Protein AF-A0A7J2UZK5-F1 (afdb_monomer)

Mean predicted aligned error: 7.45 Å

pLDDT: mean 83.85, std 14.32, range [35.94, 97.69]

Nearest PDB structures (foldseek):
  6e7e-assembly1_A  TM=3.656E-01  e=2.683E+00  Chlamydia trachomatis
  1qkr-assembly1_A  TM=4.458E-01  e=4.197E+00  Gallus gallus
  5l0d-assembly2_C-3  TM=4.435E-01  e=6.898E+00  Homo sapiens

Solvent-accessible surface area (backbone atoms only — not comparable to full-atom values): 8836 Å² total; per-residue (Å²): 138,81,81,77,60,66,86,62,46,55,62,53,51,52,52,61,58,49,54,64,68,32,68,65,50,55,50,52,55,48,50,47,51,51,51,44,52,52,42,49,52,52,23,66,76,66,70,40,73,70,39,48,44,54,42,19,51,49,29,41,53,46,22,54,54,44,51,52,53,46,53,47,42,52,49,33,53,50,53,31,47,74,68,70,52,82,64,91,60,49,68,59,57,52,48,52,49,50,52,46,52,54,50,27,50,48,22,40,55,46,17,52,47,39,58,47,28,75,80,68,72,49,60,68,66,58,45,52,53,50,49,53,54,44,55,54,51,48,54,53,47,54,52,56,49,47,58,53,40,50,52,42,45,54,52,26,51,67,52,53,68,73,76,110

Sequence (164 aa):
MLAANPSGLIPRILSRLSEGTSVYRVVEGFLILFSSVVVFIVEVILNTPWLLTILALIFIYGSYHLKRCRNLYQGYLWGIESSGYRLSNKAIYLGIIGSIIVIEILMISGGLAIIITPMLGIGVEIARGIAIAIILSFAIVALIGHFTRVKLYRIFISRVHRNG

Structure (mmCIF, N/CA/C/O backbone):
data_AF-A0A7J2UZK5-F1
#
_entry.id   AF-A0A7J2UZK5-F1
#
loop_
_atom_site.group_PDB
_atom_site.id
_atom_site.type_symbol
_atom_site.label_atom_id
_atom_site.label_alt_id
_atom_site.label_comp_id
_atom_site.label_asym_id
_atom_site.label_entity_id
_atom_site.label_seq_id
_atom_site.pdbx_PDB_ins_code
_atom_site.Cartn_x
_atom_site.Cartn_y
_atom_site.Cartn_z
_atom_site.occupancy
_atom_site.B_iso_or_equiv
_atom_site.auth_seq_id
_atom_site.auth_comp_id
_atom_site.auth_asym_id
_atom_site.auth_atom_id
_atom_site.pdbx_PDB_model_num
ATOM 1 N N . MET A 1 1 ? 37.947 -6.832 3.110 1.00 35.94 1 MET A N 1
ATOM 2 C CA . MET A 1 1 ? 37.321 -6.206 1.925 1.00 35.94 1 MET A CA 1
ATOM 3 C C . MET A 1 1 ? 37.255 -7.252 0.823 1.00 35.94 1 MET A C 1
ATOM 5 O O . MET A 1 1 ? 38.271 -7.531 0.207 1.00 35.94 1 MET A O 1
ATOM 9 N N . LEU A 1 2 ? 36.109 -7.913 0.647 1.00 38.03 2 LEU A N 1
ATOM 10 C CA . LEU A 1 2 ? 35.911 -8.881 -0.435 1.00 38.03 2 LEU A CA 1
ATOM 11 C C . LEU A 1 2 ? 35.318 -8.132 -1.627 1.00 38.03 2 LEU A C 1
ATOM 13 O O . LEU A 1 2 ? 34.180 -7.668 -1.558 1.00 38.03 2 LEU A O 1
ATOM 17 N N . ALA A 1 3 ? 36.107 -7.985 -2.691 1.00 42.38 3 ALA A N 1
ATOM 18 C CA . ALA A 1 3 ? 35.618 -7.526 -3.982 1.00 42.38 3 ALA A CA 1
ATOM 19 C C . ALA A 1 3 ? 34.513 -8.488 -4.441 1.00 42.38 3 ALA A C 1
ATOM 21 O O . ALA A 1 3 ? 34.749 -9.681 -4.636 1.00 42.38 3 ALA A O 1
ATOM 22 N N . ALA A 1 4 ? 33.282 -7.987 -4.533 1.00 50.03 4 ALA A N 1
ATOM 23 C CA . ALA A 1 4 ? 32.159 -8.776 -5.006 1.00 50.03 4 ALA A CA 1
ATOM 24 C C . ALA A 1 4 ? 32.393 -9.112 -6.483 1.00 50.03 4 ALA A C 1
ATOM 26 O O . ALA A 1 4 ? 32.464 -8.215 -7.319 1.00 50.03 4 ALA A O 1
ATOM 27 N N . ASN A 1 5 ? 32.532 -10.402 -6.785 1.00 46.44 5 ASN A N 1
ATOM 28 C CA . ASN A 1 5 ? 32.724 -10.900 -8.140 1.00 46.44 5 ASN A CA 1
ATOM 29 C C . ASN A 1 5 ? 31.512 -10.478 -9.008 1.00 46.44 5 ASN A C 1
ATOM 31 O O . ASN A 1 5 ? 30.389 -10.921 -8.728 1.00 46.44 5 ASN A O 1
ATOM 35 N N . PRO A 1 6 ? 31.680 -9.591 -10.008 1.00 54.03 6 PRO A N 1
ATOM 36 C CA . PRO A 1 6 ? 30.558 -8.956 -10.707 1.00 54.03 6 PRO A CA 1
ATOM 37 C C . PRO A 1 6 ? 29.693 -9.954 -11.494 1.00 54.03 6 PRO A C 1
ATOM 39 O O . PRO A 1 6 ? 28.488 -9.742 -11.631 1.00 54.03 6 PRO A O 1
ATOM 42 N N . SER A 1 7 ? 30.265 -11.091 -11.905 1.00 54.91 7 SER A N 1
ATOM 43 C CA . SER A 1 7 ? 29.567 -12.190 -12.590 1.00 54.91 7 SER A CA 1
ATOM 44 C C . SER A 1 7 ? 28.511 -12.893 -11.725 1.00 54.91 7 SER A C 1
ATOM 46 O O . SER A 1 7 ? 27.520 -13.393 -12.249 1.00 54.91 7 SER A O 1
ATOM 48 N N . GLY A 1 8 ? 28.668 -12.889 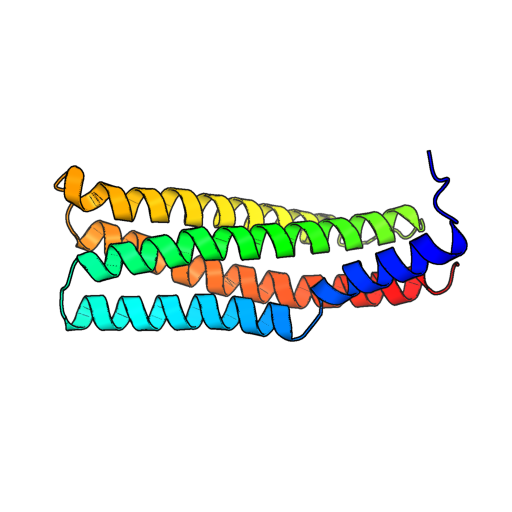-10.395 1.00 54.56 8 GLY A N 1
ATOM 49 C CA . GLY A 1 8 ? 27.682 -13.433 -9.451 1.00 54.56 8 GLY A CA 1
ATOM 50 C C . GLY A 1 8 ? 26.705 -12.389 -8.900 1.00 54.56 8 GLY A C 1
ATOM 51 O O . GLY A 1 8 ? 25.675 -12.745 -8.326 1.00 54.56 8 GLY A O 1
ATOM 52 N N . LEU A 1 9 ? 27.005 -11.098 -9.069 1.00 61.69 9 LEU A N 1
A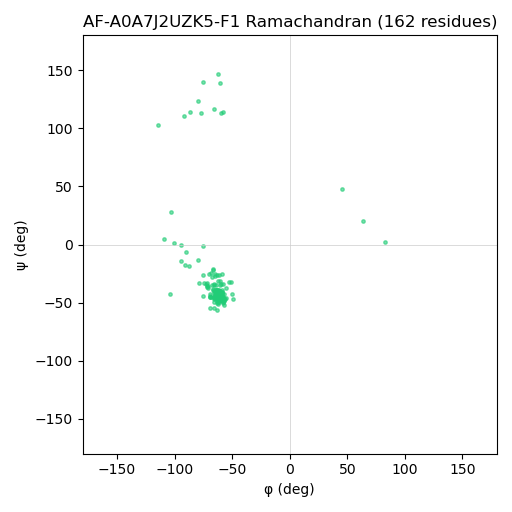TOM 53 C CA . LEU A 1 9 ? 26.203 -10.000 -8.531 1.00 61.69 9 LEU A CA 1
ATOM 54 C C . LEU A 1 9 ? 24.914 -9.798 -9.338 1.00 61.69 9 LEU A C 1
ATOM 56 O O . LEU A 1 9 ? 23.838 -9.664 -8.757 1.00 61.69 9 LEU A O 1
ATOM 60 N N . ILE A 1 10 ? 25.012 -9.835 -10.670 1.00 60.91 10 ILE A N 1
ATOM 61 C CA . ILE A 1 10 ? 23.882 -9.619 -11.586 1.00 60.91 10 ILE A CA 1
ATOM 62 C C . ILE A 1 10 ? 22.798 -10.704 -11.426 1.00 60.91 10 ILE A C 1
ATOM 64 O O . ILE A 1 10 ? 21.646 -10.332 -11.197 1.00 60.91 10 ILE A O 1
ATOM 68 N N . PRO A 1 11 ? 23.108 -12.019 -11.417 1.00 62.06 11 PRO A N 1
ATOM 69 C CA . PRO A 1 11 ? 22.104 -13.060 -11.171 1.00 62.06 11 PRO A CA 1
ATOM 70 C C . PRO A 1 11 ? 21.429 -12.932 -9.801 1.00 62.06 11 PRO A C 1
ATOM 72 O O . PRO A 1 11 ? 20.235 -13.186 -9.662 1.00 62.06 11 PRO A O 1
ATOM 75 N N . ARG A 1 12 ? 22.178 -12.493 -8.782 1.00 60.38 12 ARG A N 1
ATOM 76 C CA . ARG A 1 12 ? 21.681 -12.314 -7.409 1.00 60.38 12 ARG A CA 1
ATOM 77 C C . ARG A 1 12 ? 20.797 -11.073 -7.259 1.00 60.38 12 ARG A C 1
ATOM 79 O O . ARG A 1 12 ? 19.857 -11.072 -6.468 1.00 60.38 12 ARG A O 1
ATOM 86 N N . ILE A 1 13 ? 21.085 -10.018 -8.020 1.00 61.78 13 ILE A N 1
ATOM 87 C CA . ILE A 1 13 ? 20.226 -8.837 -8.145 1.00 61.78 13 ILE A CA 1
ATOM 88 C C . ILE A 1 13 ? 18.949 -9.213 -8.902 1.00 61.78 13 ILE A C 1
ATOM 90 O O . ILE A 1 13 ? 17.859 -8.885 -8.444 1.00 61.78 13 ILE A O 1
ATOM 94 N N . LEU A 1 14 ? 19.063 -9.959 -10.004 1.00 62.12 14 LEU A N 1
ATOM 95 C CA . LEU A 1 14 ? 17.922 -10.440 -10.786 1.00 62.12 14 LEU A CA 1
ATOM 96 C C . LEU A 1 14 ? 17.011 -11.374 -9.977 1.00 62.12 14 LEU A C 1
ATOM 98 O O . LEU A 1 14 ? 15.792 -11.225 -10.049 1.00 62.12 14 LEU A O 1
ATOM 102 N N . SER A 1 15 ? 17.565 -12.278 -9.161 1.00 60.59 15 SER A N 1
ATOM 103 C CA . SER A 1 15 ? 16.766 -13.164 -8.306 1.00 60.59 15 SER A CA 1
ATOM 104 C C . SER A 1 15 ? 16.009 -12.387 -7.225 1.00 60.59 15 SER A C 1
ATOM 106 O O . SER A 1 15 ? 14.795 -12.548 -7.102 1.00 60.59 15 SER A O 1
ATOM 108 N N . ARG A 1 16 ? 16.665 -11.443 -6.536 1.00 60.97 16 ARG A N 1
ATOM 109 C CA . ARG A 1 16 ? 16.011 -10.547 -5.561 1.00 60.97 16 ARG A CA 1
ATOM 110 C C . ARG A 1 16 ? 14.971 -9.626 -6.197 1.00 60.97 16 ARG A C 1
ATOM 112 O O . ARG A 1 16 ? 13.946 -9.332 -5.592 1.00 60.97 16 ARG A O 1
ATOM 119 N N . LEU A 1 17 ? 15.210 -9.181 -7.428 1.00 57.66 17 LEU A N 1
ATOM 120 C CA . LEU A 1 17 ? 14.247 -8.397 -8.194 1.00 57.66 17 LEU A CA 1
ATOM 121 C C . LEU A 1 17 ? 13.068 -9.262 -8.661 1.00 57.66 17 LEU A C 1
ATOM 123 O O . LEU A 1 17 ? 11.947 -8.769 -8.683 1.00 57.66 17 LEU A O 1
ATOM 127 N N . SER A 1 18 ? 13.260 -10.548 -8.965 1.00 59.09 18 SER A N 1
ATOM 128 C CA . SER A 1 18 ? 12.162 -11.466 -9.317 1.00 59.09 18 SER A CA 1
ATOM 129 C C . SER A 1 18 ? 11.225 -11.788 -8.143 1.00 59.09 18 SER A C 1
ATOM 131 O O . SER A 1 18 ? 10.038 -12.035 -8.353 1.00 59.09 18 SER A O 1
ATOM 133 N N . GLU A 1 19 ? 11.696 -11.679 -6.892 1.00 57.72 19 GLU A N 1
ATOM 134 C CA . GLU A 1 19 ? 10.845 -11.856 -5.703 1.00 57.72 19 GLU A CA 1
ATOM 135 C C . GLU A 1 19 ? 9.670 -10.868 -5.670 1.00 57.72 19 GLU A C 1
ATOM 137 O O . GLU A 1 19 ? 8.623 -11.157 -5.081 1.00 57.72 19 GLU A O 1
ATOM 142 N N . GLY A 1 20 ? 9.810 -9.708 -6.321 1.00 52.25 20 GLY A N 1
ATOM 143 C CA . GLY A 1 20 ? 8.764 -8.695 -6.392 1.00 52.25 20 GLY A CA 1
ATOM 144 C C . GLY A 1 20 ? 7.556 -9.068 -7.246 1.00 52.25 20 GLY A C 1
ATOM 145 O O . GLY A 1 20 ? 6.454 -8.580 -6.986 1.00 52.25 20 GLY A O 1
ATOM 146 N N . THR A 1 21 ? 7.710 -9.956 -8.223 1.00 55.91 21 THR A N 1
ATOM 147 C CA . THR A 1 21 ? 6.606 -10.482 -9.045 1.00 55.91 21 THR A CA 1
ATOM 148 C C . THR A 1 21 ? 6.140 -11.864 -8.619 1.00 55.91 21 THR A C 1
ATOM 150 O O . THR A 1 21 ? 5.204 -12.395 -9.214 1.00 55.91 21 THR A O 1
ATOM 153 N N . SER A 1 22 ? 6.734 -12.421 -7.564 1.00 61.91 22 SER A N 1
ATOM 154 C CA . SER A 1 22 ? 6.339 -13.720 -7.041 1.00 61.91 22 SER A CA 1
ATOM 155 C C . SER A 1 22 ? 4.889 -13.719 -6.544 1.00 61.91 22 SER A C 1
ATOM 157 O O . SER A 1 22 ? 4.389 -12.729 -5.996 1.00 61.91 22 SER A O 1
ATOM 159 N N . VAL A 1 23 ? 4.230 -14.870 -6.701 1.00 67.56 23 VAL A N 1
ATOM 160 C CA . VAL A 1 23 ? 2.878 -15.147 -6.186 1.00 67.56 23 VAL A CA 1
ATOM 161 C C . VAL A 1 23 ? 2.777 -14.796 -4.697 1.00 67.56 23 VAL A C 1
ATOM 163 O O . VAL A 1 23 ? 1.762 -14.264 -4.260 1.00 67.56 23 VAL A O 1
ATOM 166 N N . TYR A 1 24 ? 3.868 -14.958 -3.941 1.00 72.69 24 TYR A N 1
ATOM 167 C CA . TYR A 1 24 ? 3.949 -14.601 -2.524 1.00 72.69 24 TYR A CA 1
ATOM 168 C C . TYR A 1 24 ? 3.581 -13.146 -2.230 1.00 72.69 24 TYR A C 1
ATOM 170 O O . TYR A 1 24 ? 2.927 -12.886 -1.229 1.00 72.69 24 TYR A O 1
ATOM 178 N N . ARG A 1 25 ? 3.945 -12.186 -3.092 1.00 78.25 25 ARG A N 1
ATOM 179 C CA . ARG A 1 25 ? 3.599 -10.769 -2.869 1.00 78.25 25 ARG A CA 1
ATOM 180 C C . ARG A 1 25 ? 2.122 -10.493 -3.098 1.00 78.25 25 ARG A C 1
ATOM 182 O O . ARG A 1 25 ? 1.554 -9.638 -2.430 1.00 78.25 25 ARG A O 1
ATOM 189 N N . VAL A 1 26 ? 1.509 -11.202 -4.040 1.00 81.62 26 VAL A N 1
ATOM 190 C CA . VAL A 1 26 ? 0.064 -11.109 -4.278 1.00 81.62 26 VAL A CA 1
ATOM 191 C C . VAL A 1 26 ? -0.691 -11.718 -3.106 1.00 81.62 26 VAL A C 1
ATOM 193 O O . VAL A 1 26 ? -1.614 -11.097 -2.592 1.00 81.62 26 VAL A O 1
ATOM 196 N N . VAL A 1 27 ? -0.243 -12.885 -2.639 1.00 86.06 27 VAL A N 1
ATOM 197 C CA . VAL A 1 27 ? -0.815 -13.567 -1.475 1.00 86.06 27 VAL A CA 1
ATOM 198 C C . VAL A 1 27 ? -0.662 -12.719 -0.211 1.00 86.06 27 VAL A C 1
ATOM 200 O O . VAL A 1 27 ? -1.636 -12.552 0.508 1.00 86.06 27 VAL A O 1
ATOM 203 N N . GLU A 1 28 ? 0.506 -12.117 0.037 1.00 89.25 28 GLU A N 1
ATOM 204 C CA . GLU A 1 28 ? 0.736 -11.213 1.178 1.00 89.25 28 GLU A CA 1
ATOM 205 C C . GLU A 1 28 ? -0.243 -10.025 1.152 1.00 89.25 28 GLU A C 1
ATOM 207 O O . GLU A 1 28 ? -0.930 -9.776 2.140 1.00 89.25 28 GLU A O 1
ATOM 212 N N . GLY A 1 29 ? -0.382 -9.343 0.007 1.00 89.81 29 GLY A N 1
ATOM 213 C CA . GLY A 1 29 ? -1.331 -8.234 -0.148 1.00 89.81 29 GLY A CA 1
ATOM 214 C C . GLY A 1 29 ? -2.794 -8.662 0.020 1.00 89.81 29 GLY A C 1
ATOM 215 O O . GLY A 1 29 ? -3.569 -7.973 0.684 1.00 89.81 29 GLY A O 1
ATOM 216 N N . PHE A 1 30 ? -3.163 -9.825 -0.525 1.00 91.19 30 PHE A N 1
ATOM 217 C CA . PHE A 1 30 ? -4.500 -10.396 -0.368 1.00 91.19 30 PHE A CA 1
ATOM 218 C C . PHE A 1 30 ? -4.801 -10.757 1.088 1.00 91.19 30 PHE A C 1
ATOM 220 O O . PHE A 1 30 ? -5.878 -10.434 1.577 1.00 91.19 30 PHE A O 1
ATOM 227 N N . LEU A 1 31 ? -3.851 -11.364 1.804 1.00 93.94 31 LEU A N 1
ATOM 228 C CA . LEU A 1 31 ? -4.002 -11.706 3.219 1.00 93.94 31 LEU A CA 1
ATOM 229 C C . LEU A 1 31 ? -4.168 -10.461 4.092 1.00 93.94 31 LEU A C 1
ATOM 231 O O . LEU A 1 31 ? -4.990 -10.483 5.007 1.00 93.94 31 LEU A O 1
ATOM 235 N N . ILE A 1 32 ? -3.446 -9.374 3.799 1.00 95.62 32 ILE A N 1
ATOM 236 C CA . ILE A 1 32 ? -3.620 -8.090 4.497 1.00 95.62 32 ILE A CA 1
ATOM 237 C C . ILE A 1 32 ? -5.043 -7.568 4.290 1.00 95.62 32 ILE A C 1
ATOM 239 O O . ILE A 1 32 ? -5.719 -7.224 5.262 1.00 95.62 32 ILE A O 1
ATOM 243 N N . LEU A 1 33 ? -5.516 -7.539 3.038 1.00 96.12 33 LEU A N 1
ATOM 244 C CA . LEU A 1 33 ? -6.860 -7.060 2.716 1.00 96.12 33 LEU A CA 1
ATOM 245 C C . LEU A 1 33 ? -7.934 -7.939 3.367 1.00 96.12 33 LEU A C 1
ATOM 247 O O . LEU A 1 33 ? -8.807 -7.427 4.061 1.00 96.12 33 LEU A O 1
ATOM 251 N N . PHE A 1 34 ? -7.838 -9.256 3.184 1.00 96.62 34 PHE A N 1
ATOM 252 C CA . PHE A 1 34 ? -8.776 -10.226 3.739 1.00 96.62 34 PHE A CA 1
ATOM 253 C C . PHE A 1 34 ? -8.846 -10.132 5.265 1.00 96.62 34 PHE A C 1
ATOM 255 O O . PHE A 1 34 ? -9.935 -10.003 5.816 1.00 96.62 34 PHE A O 1
ATOM 262 N N . SER A 1 35 ? -7.695 -10.104 5.944 1.00 97.19 35 SER A N 1
ATOM 263 C CA . SER A 1 35 ? -7.648 -9.964 7.405 1.00 97.19 35 SER A CA 1
ATOM 264 C C . SER A 1 35 ? -8.259 -8.640 7.860 1.00 97.19 35 SER A C 1
ATOM 266 O O . SER A 1 35 ? -9.006 -8.622 8.833 1.00 97.19 35 SER A O 1
ATOM 268 N N . SER A 1 36 ? -8.003 -7.544 7.136 1.00 96.88 36 SER A N 1
ATOM 269 C CA . SER A 1 36 ? -8.591 -6.236 7.454 1.00 96.88 36 SER A CA 1
ATOM 270 C C . SER A 1 36 ? -10.117 -6.263 7.353 1.00 96.88 36 SER A C 1
ATOM 272 O O . SER A 1 36 ? -10.801 -5.795 8.257 1.00 96.88 36 SER A O 1
ATOM 274 N N . VAL A 1 37 ? -10.657 -6.843 6.275 1.00 97.69 37 VAL A N 1
ATOM 275 C CA . VAL A 1 37 ? -12.108 -6.948 6.060 1.00 97.69 37 VAL A CA 1
ATOM 276 C C . VAL A 1 37 ? -12.757 -7.847 7.108 1.00 97.69 37 VAL A C 1
ATOM 278 O O . VAL A 1 37 ? -13.766 -7.461 7.690 1.00 97.69 37 VAL A O 1
ATOM 281 N N . VAL A 1 38 ? -12.179 -9.020 7.381 1.00 97.38 38 VAL A N 1
ATOM 282 C CA . V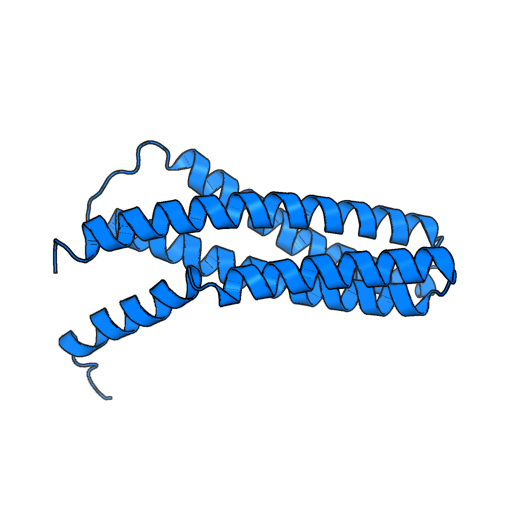AL A 1 38 ? -12.725 -9.956 8.375 1.00 97.38 38 VAL A CA 1
ATOM 283 C C . VAL A 1 38 ? -12.736 -9.323 9.763 1.00 97.38 38 VAL A C 1
ATOM 285 O O . VAL A 1 38 ? -13.778 -9.320 10.411 1.00 97.38 38 VAL A O 1
ATOM 288 N N . VAL A 1 39 ? -11.616 -8.741 10.206 1.00 96.88 39 VAL A N 1
ATOM 289 C CA . VAL A 1 39 ? -11.540 -8.089 11.522 1.00 96.88 39 VAL A CA 1
ATOM 290 C C . VAL A 1 39 ? -12.523 -6.923 11.612 1.00 96.88 39 VAL A C 1
ATOM 292 O O . VAL A 1 39 ? -13.198 -6.795 12.628 1.00 96.88 39 VAL A O 1
ATOM 295 N N . PHE A 1 40 ? -12.663 -6.121 10.553 1.00 96.44 40 PHE A N 1
ATOM 296 C CA . PHE A 1 40 ? -13.626 -5.020 10.516 1.00 96.44 40 PHE A CA 1
ATOM 297 C C . PHE A 1 40 ? -15.083 -5.504 10.606 1.00 96.44 40 PHE A C 1
ATOM 299 O O . PHE A 1 40 ? -15.854 -4.978 11.400 1.00 96.44 40 PHE A O 1
ATOM 306 N N . ILE A 1 41 ? -15.467 -6.538 9.851 1.00 96.62 41 ILE A N 1
ATOM 307 C CA . ILE A 1 41 ? -16.827 -7.102 9.917 1.00 96.62 41 ILE A CA 1
ATOM 308 C C . ILE A 1 41 ? -17.115 -7.662 11.314 1.00 96.62 41 ILE A C 1
ATOM 310 O O . ILE A 1 41 ? -18.181 -7.405 11.871 1.00 96.62 41 ILE A O 1
ATOM 314 N N . VAL A 1 42 ? -16.169 -8.405 11.896 1.00 96.62 42 VAL A N 1
ATOM 315 C CA . VAL A 1 42 ? -16.316 -8.957 13.251 1.00 96.62 42 VAL A CA 1
ATOM 316 C C . VAL A 1 42 ? -16.411 -7.834 14.288 1.00 96.62 42 VAL A C 1
ATOM 318 O O . VAL A 1 42 ? -17.230 -7.927 15.200 1.00 96.62 42 VAL A O 1
ATOM 321 N N . GLU A 1 43 ? -15.637 -6.756 14.130 1.00 94.56 43 GLU A N 1
ATOM 322 C CA . GLU A 1 43 ? -15.733 -5.562 14.976 1.00 94.56 43 GLU A CA 1
ATOM 323 C C . GLU A 1 43 ? -17.124 -4.943 14.926 1.00 94.56 43 GLU A C 1
ATOM 325 O O . GLU A 1 43 ? -17.703 -4.703 15.982 1.00 94.56 43 GLU A O 1
ATOM 330 N N . VAL A 1 44 ? -17.683 -4.755 13.730 1.00 93.31 44 VAL A N 1
ATOM 331 C CA . VAL A 1 44 ? -19.014 -4.166 13.543 1.00 93.31 44 VAL A CA 1
ATOM 332 C C . VAL A 1 44 ? -20.112 -5.051 14.143 1.00 93.31 44 VAL A C 1
ATOM 334 O O . VAL A 1 44 ? -21.015 -4.536 14.798 1.00 93.31 44 VAL A O 1
ATOM 337 N N . ILE A 1 45 ? -20.036 -6.376 13.965 1.00 95.50 45 ILE A N 1
ATOM 338 C CA . ILE A 1 45 ? -21.039 -7.320 14.494 1.00 95.50 45 ILE A CA 1
ATOM 339 C C . ILE A 1 45 ? -20.987 -7.393 16.024 1.00 95.50 45 ILE A C 1
ATOM 341 O O . ILE A 1 45 ? -22.027 -7.390 16.679 1.00 95.50 45 ILE A O 1
ATOM 345 N N . LEU A 1 46 ? -19.784 -7.487 16.598 1.00 93.12 46 LEU A N 1
ATOM 346 C CA . LEU A 1 46 ? -19.594 -7.672 18.040 1.00 93.12 46 LEU A CA 1
ATOM 347 C C . LEU A 1 46 ? -19.480 -6.351 18.810 1.00 93.12 46 LEU A C 1
ATOM 349 O O . LEU A 1 46 ? -19.395 -6.374 20.037 1.00 93.12 46 LEU A O 1
ATOM 353 N N . ASN A 1 47 ? -19.422 -5.215 18.110 1.00 89.31 47 ASN A N 1
ATOM 354 C CA . ASN A 1 47 ? -19.218 -3.872 18.655 1.00 89.31 47 ASN A CA 1
ATOM 355 C C . ASN A 1 47 ? -18.095 -3.821 19.705 1.00 89.31 47 ASN A C 1
ATOM 357 O O . ASN A 1 47 ? -18.272 -3.338 20.824 1.00 89.31 47 ASN A O 1
ATOM 361 N N . THR A 1 48 ? -16.954 -4.418 19.367 1.00 87.69 48 THR A N 1
ATOM 362 C CA . THR A 1 48 ? -15.895 -4.739 20.324 1.00 87.69 48 THR A CA 1
ATOM 363 C C . THR A 1 48 ? -14.630 -3.915 20.028 1.00 87.69 48 THR A C 1
ATOM 365 O O . THR A 1 48 ? -13.870 -4.264 19.122 1.00 87.69 48 THR A O 1
ATOM 368 N N . PRO A 1 49 ? -14.340 -2.847 20.803 1.00 81.94 49 PRO A N 1
ATOM 369 C CA . PRO A 1 49 ? -13.327 -1.850 20.436 1.00 81.94 49 PRO A CA 1
ATOM 370 C C . PRO A 1 49 ? -11.886 -2.366 20.323 1.00 81.94 49 PRO A C 1
ATOM 372 O O . PRO A 1 49 ? -11.103 -1.801 19.564 1.00 81.94 49 PRO A O 1
ATOM 375 N N . TRP A 1 50 ? -11.501 -3.442 21.023 1.00 85.94 50 TRP A N 1
ATOM 376 C CA . TRP A 1 50 ? -10.135 -3.984 20.910 1.00 85.94 50 TRP A CA 1
ATOM 377 C C . TRP A 1 50 ? -9.838 -4.581 19.525 1.00 85.94 50 TRP A C 1
ATOM 379 O O . TRP A 1 50 ? -8.673 -4.652 19.126 1.00 85.94 50 TRP A O 1
ATOM 389 N N . LEU A 1 51 ? -10.870 -4.949 18.755 1.00 92.00 51 LEU A N 1
ATOM 390 C CA . LEU A 1 51 ? -10.710 -5.390 17.369 1.00 92.00 51 LEU A CA 1
ATOM 391 C C . LEU A 1 51 ? -10.247 -4.248 16.454 1.00 92.00 51 LEU A C 1
ATOM 393 O O . LEU A 1 51 ? -9.506 -4.502 15.505 1.00 92.00 51 LEU A O 1
ATOM 397 N N . LEU A 1 52 ? -10.574 -2.988 16.774 1.00 91.00 52 LEU A N 1
ATOM 398 C CA . LEU A 1 52 ? -10.032 -1.826 16.061 1.00 91.00 52 LEU A CA 1
ATOM 399 C C . LEU A 1 52 ? -8.520 -1.686 16.269 1.00 91.00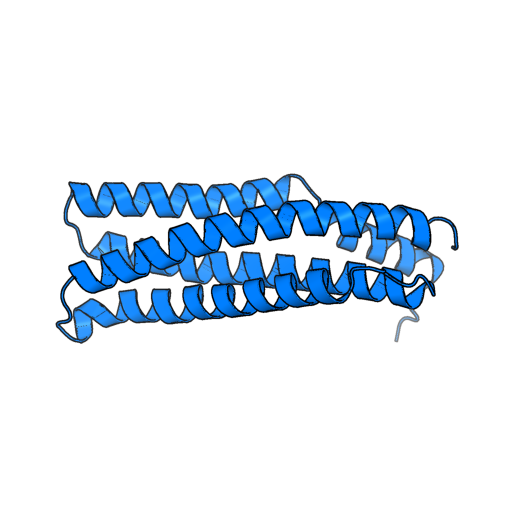 52 LEU A C 1
ATOM 401 O O . LEU A 1 52 ? -7.804 -1.325 15.337 1.00 91.00 52 LEU A O 1
ATOM 405 N N . THR A 1 53 ? -8.004 -2.038 17.448 1.00 91.56 53 THR A N 1
ATOM 406 C CA . THR A 1 53 ? -6.555 -2.070 17.698 1.00 91.56 53 THR A CA 1
ATOM 407 C C . THR A 1 53 ? -5.869 -3.124 16.831 1.00 91.56 53 THR A C 1
ATOM 409 O O . THR A 1 53 ? -4.822 -2.854 16.244 1.00 91.56 53 THR A O 1
ATOM 412 N N . ILE A 1 54 ? -6.465 -4.312 16.685 1.00 94.19 54 ILE A N 1
ATOM 413 C CA . ILE A 1 54 ? -5.944 -5.340 15.769 1.00 94.19 54 ILE A CA 1
ATOM 414 C C . ILE A 1 54 ? -5.966 -4.837 14.330 1.00 94.19 54 ILE A C 1
ATOM 416 O O . ILE A 1 54 ? -4.981 -4.988 13.608 1.00 94.19 54 ILE A O 1
ATOM 420 N N . LEU A 1 55 ? -7.060 -4.196 13.927 1.00 95.12 55 LEU A N 1
ATOM 421 C CA . LEU A 1 55 ? -7.193 -3.615 12.599 1.00 95.12 55 LEU A CA 1
ATOM 422 C C . LEU A 1 55 ? -6.105 -2.564 12.326 1.00 95.12 55 LEU A C 1
ATOM 424 O O . LEU A 1 55 ? -5.470 -2.586 11.272 1.00 95.12 55 LEU A O 1
ATOM 428 N N . ALA A 1 56 ? -5.807 -1.710 13.307 1.00 94.62 56 ALA A N 1
ATOM 429 C CA . ALA A 1 56 ? -4.720 -0.741 13.228 1.00 94.62 56 ALA A CA 1
ATOM 430 C C . ALA A 1 56 ? -3.340 -1.397 13.056 1.00 94.62 56 ALA A C 1
ATOM 432 O O . ALA A 1 56 ? -2.533 -0.931 12.249 1.00 94.62 56 ALA A O 1
ATOM 433 N N . LEU A 1 57 ? -3.070 -2.501 13.761 1.00 95.44 57 LEU A N 1
ATOM 434 C CA . LEU A 1 57 ? -1.827 -3.261 13.592 1.00 95.44 57 LEU A CA 1
ATOM 435 C C . LEU A 1 57 ? -1.720 -3.869 12.189 1.00 95.44 57 LEU A C 1
ATOM 437 O O . LEU A 1 57 ? -0.644 -3.828 11.586 1.00 95.44 57 LEU A O 1
ATOM 441 N N . ILE A 1 58 ? -2.828 -4.375 11.638 1.00 97.06 58 ILE A N 1
ATOM 442 C CA . ILE A 1 58 ? -2.880 -4.869 10.255 1.00 97.06 58 ILE A CA 1
ATOM 443 C C . ILE A 1 58 ? -2.579 -3.732 9.271 1.00 97.06 58 ILE A C 1
ATOM 445 O O . ILE A 1 58 ? -1.821 -3.941 8.324 1.00 97.06 58 ILE A O 1
ATOM 449 N N . PHE A 1 59 ? -3.096 -2.521 9.500 1.00 97.19 59 PHE A N 1
ATOM 450 C CA . PHE A 1 59 ? -2.798 -1.366 8.647 1.00 97.19 59 PHE A CA 1
ATOM 451 C C . PHE A 1 59 ? -1.328 -0.953 8.709 1.00 97.19 59 PHE A C 1
ATOM 453 O O . PHE A 1 59 ? -0.693 -0.775 7.666 1.00 97.19 59 PHE A O 1
ATOM 460 N N . ILE A 1 60 ? -0.750 -0.876 9.909 1.00 95.88 60 ILE A N 1
ATOM 461 C CA . ILE A 1 60 ? 0.678 -0.586 10.076 1.00 95.88 60 ILE A CA 1
ATOM 462 C C . ILE A 1 60 ? 1.514 -1.655 9.361 1.00 95.88 60 ILE A C 1
ATOM 464 O O . ILE A 1 60 ? 2.415 -1.312 8.596 1.00 95.88 60 ILE A O 1
ATOM 468 N N . TYR A 1 61 ? 1.177 -2.939 9.510 1.00 95.69 61 TYR A N 1
ATOM 469 C CA . TYR A 1 61 ? 1.830 -4.016 8.765 1.00 95.69 61 TYR A CA 1
ATOM 470 C C . TYR A 1 61 ? 1.672 -3.862 7.239 1.00 95.69 61 TYR A C 1
ATOM 472 O O . TYR A 1 61 ? 2.651 -3.950 6.491 1.00 95.69 61 TYR A O 1
ATOM 480 N N . GLY A 1 62 ? 0.460 -3.561 6.770 1.00 94.44 62 GLY A N 1
ATOM 481 C CA . GLY A 1 62 ? 0.155 -3.355 5.357 1.00 94.44 62 GLY A CA 1
ATOM 482 C C . GLY A 1 62 ? 0.935 -2.200 4.726 1.00 94.44 62 GLY A C 1
ATOM 483 O O . GLY A 1 62 ? 1.350 -2.296 3.568 1.00 94.44 62 GLY A O 1
ATOM 484 N N . SER A 1 63 ? 1.249 -1.159 5.502 1.00 95.75 63 SER A N 1
ATOM 485 C CA . SER A 1 63 ? 2.120 -0.067 5.053 1.00 95.75 63 SER A CA 1
ATOM 486 C C . SER A 1 63 ? 3.5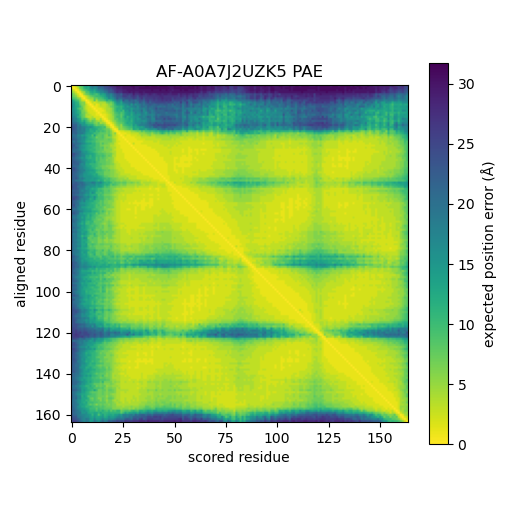31 -0.558 4.689 1.00 95.75 63 SER A C 1
ATOM 488 O O . SER A 1 63 ? 4.085 -0.168 3.658 1.00 95.75 63 SER A O 1
ATOM 490 N N . TYR A 1 64 ? 4.098 -1.499 5.456 1.00 93.50 64 TYR A N 1
ATOM 491 C CA . TYR A 1 64 ? 5.404 -2.086 5.146 1.00 93.50 64 TYR A CA 1
ATOM 492 C C . TYR A 1 64 ? 5.360 -2.940 3.877 1.00 93.50 64 TYR A C 1
ATOM 494 O O . TYR A 1 64 ? 6.325 -2.947 3.103 1.00 93.50 64 TYR A O 1
ATOM 502 N N . HIS A 1 65 ? 4.245 -3.632 3.631 1.00 91.38 65 HIS A N 1
ATOM 503 C CA . HIS A 1 65 ? 4.030 -4.348 2.378 1.00 91.38 65 HIS A CA 1
ATOM 504 C C . HIS A 1 65 ? 4.003 -3.385 1.176 1.00 91.38 65 HIS A C 1
ATOM 506 O O . HIS A 1 65 ? 4.703 -3.629 0.185 1.00 91.38 65 HIS A O 1
ATOM 512 N N . LEU A 1 66 ? 3.283 -2.258 1.277 1.00 91.81 66 LEU A N 1
ATOM 513 C CA . LEU A 1 66 ? 3.280 -1.212 0.246 1.00 91.81 66 LEU A CA 1
ATOM 514 C C . LEU A 1 66 ? 4.677 -0.631 0.013 1.00 91.81 66 LEU A C 1
ATOM 516 O O . LEU A 1 66 ? 5.126 -0.574 -1.134 1.00 91.81 66 LEU A O 1
ATOM 520 N N . LYS A 1 67 ? 5.403 -0.297 1.086 1.00 92.06 67 LYS A N 1
ATOM 521 C CA . LYS A 1 67 ? 6.786 0.194 1.023 1.00 92.06 67 LYS A CA 1
ATOM 522 C C . LYS A 1 67 ? 7.695 -0.767 0.263 1.00 92.06 67 LYS A C 1
ATOM 524 O O . LYS A 1 67 ? 8.468 -0.362 -0.607 1.00 92.06 67 LYS A O 1
ATOM 529 N N . ARG A 1 68 ? 7.593 -2.064 0.561 1.00 88.12 68 ARG A N 1
ATOM 530 C CA . ARG A 1 68 ? 8.372 -3.103 -0.121 1.00 88.12 68 ARG A CA 1
ATOM 531 C C . ARG A 1 68 ? 8.000 -3.193 -1.604 1.00 88.12 68 ARG A C 1
ATOM 533 O O . ARG A 1 68 ? 8.894 -3.222 -2.450 1.00 88.12 68 ARG A O 1
ATOM 540 N N . CYS A 1 69 ? 6.706 -3.183 -1.929 1.00 86.81 69 CYS A N 1
ATOM 541 C CA . CYS A 1 69 ? 6.221 -3.187 -3.312 1.00 86.81 69 CYS A CA 1
ATOM 542 C C . CYS A 1 69 ? 6.688 -1.955 -4.101 1.00 86.81 69 CYS A C 1
ATOM 544 O O . CYS A 1 69 ? 7.109 -2.093 -5.251 1.00 86.81 69 CYS A O 1
ATOM 546 N N . ARG A 1 70 ? 6.668 -0.773 -3.478 1.00 89.88 70 ARG A N 1
ATOM 547 C CA . ARG A 1 70 ? 7.170 0.484 -4.045 1.00 89.88 70 ARG A CA 1
ATOM 548 C C . ARG A 1 70 ? 8.655 0.401 -4.376 1.00 89.88 70 ARG A C 1
ATOM 550 O O . ARG A 1 70 ? 9.048 0.757 -5.482 1.00 89.88 70 ARG A O 1
ATOM 557 N N . ASN A 1 71 ? 9.472 -0.100 -3.451 1.00 88.31 71 ASN A N 1
ATOM 558 C CA . ASN A 1 71 ? 10.917 -0.200 -3.658 1.00 88.31 71 ASN A CA 1
ATOM 559 C C . ASN A 1 71 ? 11.257 -1.116 -4.847 1.00 88.31 71 ASN A C 1
ATOM 561 O O . ASN A 1 71 ? 12.128 -0.794 -5.650 1.00 88.31 71 ASN A O 1
ATOM 565 N N . LEU A 1 72 ? 10.533 -2.229 -5.004 1.00 84.94 72 LEU A N 1
ATOM 566 C CA . LEU A 1 72 ? 10.678 -3.121 -6.161 1.00 84.94 72 LEU A CA 1
ATOM 567 C C . LEU A 1 72 ? 10.301 -2.423 -7.466 1.00 84.94 72 LEU A C 1
ATOM 569 O O . LEU A 1 72 ? 11.004 -2.527 -8.466 1.00 84.94 72 LEU A O 1
ATOM 573 N N . TYR A 1 73 ? 9.200 -1.680 -7.437 1.00 86.88 73 TYR A N 1
ATOM 574 C CA . TYR A 1 73 ? 8.725 -0.915 -8.576 1.00 86.88 73 TYR A CA 1
ATOM 575 C C . TYR A 1 73 ? 9.747 0.138 -9.027 1.00 86.88 73 TYR A C 1
ATOM 577 O O . TYR A 1 73 ? 10.072 0.216 -10.211 1.00 86.88 73 TYR A O 1
ATOM 585 N N . GLN A 1 74 ? 10.292 0.905 -8.079 1.00 87.88 74 GLN A N 1
ATOM 586 C CA . GLN A 1 74 ? 11.369 1.867 -8.322 1.00 87.88 74 GLN A CA 1
ATOM 587 C C . GLN A 1 74 ? 12.630 1.173 -8.854 1.00 87.88 74 GLN A C 1
ATOM 589 O O . GLN A 1 74 ? 13.245 1.677 -9.789 1.00 87.88 74 GLN A O 1
ATOM 594 N N . GLY A 1 75 ? 12.968 -0.007 -8.325 1.00 85.75 75 GLY A N 1
ATOM 595 C CA . GLY A 1 75 ? 14.085 -0.823 -8.802 1.00 85.75 75 GLY A CA 1
ATOM 596 C C . GLY A 1 75 ? 13.942 -1.250 -10.266 1.00 85.75 75 GLY A C 1
ATOM 597 O O . GLY A 1 75 ? 14.893 -1.112 -11.032 1.00 85.75 75 GLY A O 1
ATOM 598 N N . TYR A 1 76 ? 12.755 -1.706 -10.689 1.00 86.38 76 TYR A N 1
ATOM 599 C CA . TYR A 1 76 ? 12.512 -2.047 -12.098 1.00 86.38 76 TYR A CA 1
ATOM 600 C C . TYR A 1 76 ? 12.597 -0.825 -13.009 1.00 86.38 76 TYR A C 1
ATOM 602 O O . TYR A 1 76 ? 13.214 -0.898 -14.067 1.00 86.38 76 TYR A O 1
ATOM 610 N N . LEU A 1 77 ? 11.991 0.293 -12.601 1.00 87.69 77 LEU A N 1
ATOM 611 C CA . LEU A 1 77 ? 12.046 1.553 -13.345 1.00 87.69 77 LEU A CA 1
ATOM 612 C C . LEU A 1 77 ? 13.490 2.013 -13.541 1.00 87.69 77 LEU A C 1
ATOM 614 O O . LEU A 1 77 ? 13.902 2.266 -14.670 1.00 87.69 77 LEU A O 1
ATOM 618 N N . TRP A 1 78 ? 14.266 2.044 -12.457 1.00 86.75 78 TRP A N 1
ATOM 619 C CA . TRP A 1 78 ? 15.674 2.421 -12.493 1.00 86.75 78 TRP A CA 1
ATOM 620 C C . TRP A 1 78 ? 16.492 1.490 -13.391 1.00 86.75 78 TRP A C 1
ATOM 622 O O . TRP A 1 78 ? 17.270 1.964 -14.213 1.00 86.75 78 TRP A O 1
ATOM 632 N N . GLY A 1 79 ? 16.268 0.178 -13.297 1.00 83.06 79 GLY A N 1
ATOM 633 C CA . GLY A 1 79 ? 16.945 -0.811 -14.132 1.00 83.06 79 GLY A CA 1
ATOM 634 C C . GLY A 1 79 ? 16.595 -0.734 -15.624 1.00 83.06 79 GLY A C 1
ATOM 635 O O . GLY A 1 79 ? 17.439 -0.983 -16.480 1.00 83.06 79 GLY A O 1
ATOM 636 N N . ILE A 1 80 ? 15.357 -0.365 -15.962 1.00 85.50 80 ILE A N 1
ATOM 637 C CA . ILE A 1 80 ? 14.961 -0.106 -17.353 1.00 85.50 80 ILE A CA 1
ATOM 638 C C . ILE A 1 80 ? 15.644 1.167 -17.864 1.00 85.50 80 ILE A C 1
ATOM 640 O O . ILE A 1 80 ? 16.186 1.170 -18.968 1.00 85.50 80 ILE A O 1
ATOM 644 N N . GLU A 1 81 ? 15.647 2.237 -17.069 1.00 85.12 81 GLU A N 1
ATOM 645 C CA . GLU A 1 81 ? 16.251 3.514 -17.459 1.00 85.12 81 GLU A CA 1
ATOM 646 C C . GLU A 1 81 ? 17.771 3.411 -17.622 1.00 85.12 81 GLU A C 1
ATOM 648 O O . GLU A 1 81 ? 18.315 3.937 -18.593 1.00 85.12 81 GLU A O 1
ATOM 653 N N . SER A 1 82 ? 18.450 2.670 -16.741 1.00 82.69 82 SER A N 1
ATOM 654 C CA . SER A 1 82 ? 19.895 2.440 -16.838 1.00 82.69 82 SER A CA 1
ATOM 655 C C . SER A 1 82 ? 20.292 1.596 -18.054 1.00 82.69 82 SER A C 1
ATOM 657 O O . SER A 1 82 ? 21.414 1.722 -18.532 1.00 82.69 82 SER A O 1
ATOM 659 N N . SER A 1 83 ? 19.367 0.808 -18.620 1.00 81.19 83 SER A N 1
ATOM 660 C CA . SER A 1 83 ? 19.575 0.105 -19.898 1.00 81.19 83 SER A CA 1
ATOM 661 C C . SER A 1 83 ? 19.485 1.014 -21.137 1.00 81.19 83 SER A C 1
ATOM 663 O O . SER A 1 83 ? 19.636 0.536 -22.260 1.00 81.19 83 SER A O 1
ATOM 665 N N . GLY A 1 84 ? 19.205 2.312 -20.957 1.00 81.75 84 GLY A N 1
ATOM 666 C CA . GLY A 1 84 ? 19.032 3.289 -22.039 1.00 81.75 84 GLY A CA 1
ATOM 667 C C . GLY A 1 84 ? 17.632 3.298 -22.665 1.00 81.75 84 GLY A C 1
ATOM 668 O O . GLY A 1 84 ? 17.372 4.058 -23.600 1.00 81.75 84 GLY A O 1
ATOM 669 N N . TYR A 1 85 ? 16.701 2.483 -22.160 1.00 83.06 85 TYR A N 1
ATOM 670 C CA . TYR A 1 85 ? 15.340 2.409 -22.683 1.00 83.06 85 TYR A CA 1
ATOM 671 C C . TYR A 1 85 ? 14.465 3.560 -22.164 1.00 83.06 85 TYR A C 1
ATOM 673 O O . TYR A 1 85 ? 14.263 3.723 -20.960 1.00 83.06 85 TYR A O 1
ATOM 681 N N . ARG A 1 86 ? 13.869 4.334 -23.081 1.00 81.88 86 ARG A N 1
ATOM 682 C CA . ARG A 1 86 ? 12.925 5.410 -22.741 1.00 81.88 86 ARG A CA 1
ATOM 683 C C . ARG A 1 86 ? 11.497 4.872 -22.617 1.00 81.88 86 ARG A C 1
ATOM 685 O O . ARG A 1 86 ? 10.887 4.454 -23.597 1.00 81.88 86 ARG A O 1
ATOM 692 N N . LEU A 1 87 ? 10.941 4.922 -21.407 1.00 83.44 87 LEU A N 1
ATOM 693 C CA . LEU A 1 87 ? 9.535 4.601 -21.141 1.00 83.44 87 LEU A CA 1
ATOM 694 C C . LEU A 1 87 ? 8.625 5.766 -21.562 1.00 83.44 87 LEU A C 1
ATOM 696 O O . LEU A 1 87 ? 8.626 6.812 -20.917 1.00 83.44 87 LEU A O 1
ATOM 700 N N . SER A 1 88 ? 7.792 5.561 -22.585 1.00 81.44 88 SER A N 1
ATOM 701 C CA . SER A 1 88 ? 6.822 6.561 -23.072 1.00 81.44 88 SER A CA 1
ATOM 702 C C . SER A 1 88 ? 5.833 7.033 -21.998 1.00 81.44 88 SER A C 1
ATOM 704 O O . SER A 1 88 ? 5.478 8.203 -21.953 1.00 81.44 88 SER A 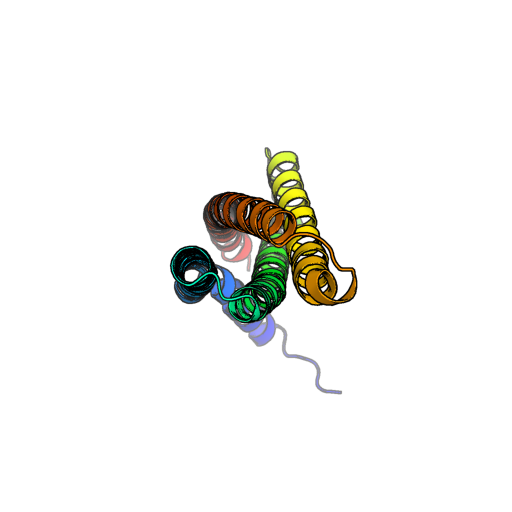O 1
ATOM 706 N N . ASN A 1 89 ? 5.446 6.147 -21.078 1.00 85.38 89 ASN A N 1
ATOM 707 C CA . ASN A 1 89 ? 4.446 6.426 -20.041 1.00 85.38 89 ASN A CA 1
ATOM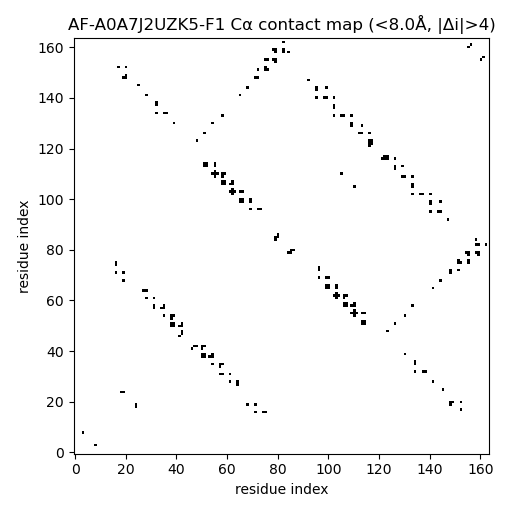 708 C C . ASN A 1 89 ? 5.064 6.680 -18.653 1.00 85.38 89 ASN A C 1
ATOM 710 O O . ASN A 1 89 ? 4.431 6.386 -17.639 1.00 85.38 89 ASN A O 1
ATOM 714 N N . LYS A 1 90 ? 6.304 7.192 -18.579 1.00 85.56 90 LYS A N 1
ATOM 715 C CA . LYS A 1 90 ? 7.045 7.392 -17.314 1.00 85.56 90 LYS A CA 1
ATOM 716 C C . LYS A 1 90 ? 6.234 8.136 -16.244 1.00 85.56 90 LYS A C 1
ATOM 718 O O . LYS A 1 90 ? 6.225 7.711 -15.092 1.00 85.56 90 LYS A O 1
ATOM 723 N N . ALA A 1 91 ? 5.508 9.187 -16.629 1.00 88.06 91 ALA A N 1
ATOM 724 C CA . ALA A 1 91 ? 4.687 9.978 -15.710 1.00 88.06 91 ALA A CA 1
ATOM 725 C C . ALA A 1 91 ? 3.610 9.144 -14.992 1.00 88.06 91 ALA A C 1
ATOM 727 O O . ALA A 1 91 ? 3.410 9.310 -13.794 1.00 88.06 91 ALA A O 1
ATOM 728 N N . ILE A 1 92 ? 2.975 8.194 -15.690 1.00 88.50 92 ILE A N 1
ATOM 729 C CA . ILE A 1 92 ? 1.955 7.309 -15.104 1.00 88.50 92 ILE A CA 1
ATOM 730 C C . ILE A 1 92 ? 2.587 6.411 -14.037 1.00 88.50 92 ILE A C 1
ATOM 732 O O . ILE A 1 92 ? 2.039 6.257 -12.948 1.00 88.50 92 ILE A O 1
ATOM 736 N N . TYR A 1 93 ? 3.765 5.849 -14.325 1.00 89.31 93 TYR A N 1
ATOM 737 C CA . TYR A 1 93 ? 4.461 4.988 -13.372 1.00 89.31 93 TYR A CA 1
ATOM 738 C C . TYR A 1 93 ? 4.902 5.761 -12.114 1.00 89.31 93 TYR A C 1
ATOM 740 O O . TYR A 1 93 ? 4.767 5.260 -10.998 1.00 89.31 93 TYR A O 1
ATOM 748 N N . LEU A 1 94 ? 5.372 7.004 -12.276 1.00 90.19 94 LEU A N 1
ATOM 749 C CA . LEU A 1 94 ? 5.695 7.891 -11.152 1.00 90.19 94 LEU A CA 1
ATOM 750 C C . LEU A 1 94 ? 4.448 8.302 -10.355 1.00 90.19 94 LEU A C 1
ATOM 752 O O . LEU A 1 94 ? 4.503 8.327 -9.127 1.00 90.19 94 LEU A O 1
ATOM 756 N N . GLY A 1 95 ? 3.321 8.554 -11.027 1.00 91.75 95 GLY A N 1
ATOM 757 C CA . GLY A 1 95 ? 2.039 8.832 -10.376 1.00 91.75 95 GLY A CA 1
ATOM 758 C C . GLY A 1 95 ? 1.591 7.679 -9.477 1.00 91.75 95 GLY A C 1
ATOM 759 O O . GLY A 1 95 ? 1.245 7.902 -8.322 1.00 91.75 95 GLY A O 1
ATOM 760 N N . ILE A 1 96 ? 1.707 6.437 -9.959 1.00 90.75 96 ILE A N 1
ATOM 761 C CA . ILE A 1 96 ? 1.382 5.235 -9.175 1.00 90.75 96 ILE A CA 1
ATOM 762 C C . ILE A 1 96 ? 2.311 5.089 -7.962 1.00 90.75 96 ILE A C 1
ATOM 764 O O . ILE A 1 96 ? 1.834 4.785 -6.871 1.00 90.75 96 ILE A O 1
ATOM 768 N N . ILE A 1 97 ? 3.619 5.341 -8.112 1.00 91.00 97 ILE A N 1
ATOM 769 C CA . ILE A 1 97 ? 4.551 5.382 -6.968 1.00 91.00 97 ILE A CA 1
ATOM 770 C C . ILE A 1 97 ? 4.088 6.423 -5.939 1.00 91.00 97 ILE A C 1
ATOM 772 O O . ILE A 1 97 ? 4.059 6.120 -4.747 1.00 91.00 97 ILE A O 1
ATOM 776 N N . GLY A 1 98 ? 3.708 7.619 -6.395 1.00 92.88 98 GLY A N 1
ATOM 777 C CA . GLY A 1 98 ? 3.178 8.682 -5.542 1.00 92.88 98 GLY A CA 1
ATOM 778 C C . GLY A 1 98 ? 1.930 8.243 -4.776 1.00 92.88 98 GLY A C 1
ATOM 779 O O . GLY A 1 98 ? 1.886 8.378 -3.555 1.00 92.88 98 GLY A O 1
ATOM 780 N N . SER A 1 99 ? 0.960 7.628 -5.456 1.00 94.00 99 SER A N 1
ATOM 781 C CA . SER A 1 99 ? -0.240 7.078 -4.815 1.00 94.00 99 SER A CA 1
ATOM 782 C C . SER A 1 99 ? 0.098 6.019 -3.762 1.00 94.00 99 SER A C 1
ATOM 784 O O . SER A 1 99 ? -0.472 6.046 -2.676 1.00 94.00 99 SER A O 1
ATOM 786 N N . ILE A 1 100 ? 1.061 5.127 -4.032 1.00 93.75 100 ILE A N 1
ATOM 787 C CA . ILE A 1 100 ? 1.515 4.132 -3.044 1.00 93.75 100 ILE A CA 1
ATOM 788 C C . ILE A 1 100 ? 2.081 4.813 -1.793 1.00 93.75 100 ILE A C 1
ATOM 790 O O . ILE A 1 100 ? 1.767 4.382 -0.689 1.00 93.75 100 ILE A O 1
ATOM 794 N N . ILE A 1 101 ? 2.871 5.882 -1.946 1.00 95.00 101 ILE A N 1
ATOM 795 C CA . ILE A 1 101 ? 3.427 6.637 -0.809 1.00 95.00 101 ILE A CA 1
ATOM 796 C C . ILE A 1 101 ? 2.311 7.280 0.020 1.00 95.00 101 ILE A C 1
ATOM 798 O O . ILE A 1 101 ? 2.329 7.181 1.245 1.00 95.00 101 ILE A O 1
ATOM 802 N N . VAL A 1 102 ? 1.333 7.914 -0.630 1.00 96.31 102 VAL A N 1
ATOM 803 C CA . VAL A 1 102 ? 0.207 8.554 0.068 1.00 96.31 102 VAL A CA 1
ATOM 804 C C . VAL A 1 102 ? -0.589 7.523 0.870 1.00 96.31 102 VAL A C 1
ATOM 806 O O . VAL A 1 102 ? -0.901 7.770 2.032 1.00 96.31 102 VAL A O 1
ATOM 809 N N . ILE A 1 103 ? -0.865 6.349 0.292 1.00 96.12 103 ILE A N 1
ATOM 810 C CA . ILE A 1 103 ? -1.597 5.292 1.001 1.00 96.12 103 ILE A CA 1
ATOM 811 C C . ILE A 1 103 ? -0.746 4.639 2.094 1.00 96.12 103 ILE A C 1
ATOM 813 O O . ILE A 1 103 ? -1.274 4.344 3.159 1.00 96.12 103 ILE A O 1
ATOM 817 N N . GLU A 1 104 ? 0.564 4.475 1.901 1.00 95.19 104 GLU A N 1
ATOM 818 C CA . GLU A 1 104 ? 1.480 4.039 2.966 1.00 95.19 104 GLU A CA 1
ATOM 819 C C . GLU A 1 104 ? 1.402 4.977 4.179 1.00 95.19 104 GLU A C 1
ATOM 821 O O . GLU A 1 104 ? 1.233 4.508 5.305 1.00 95.19 104 GLU A O 1
ATOM 826 N N . ILE A 1 105 ? 1.448 6.295 3.949 1.00 95.75 105 ILE A N 1
ATOM 827 C CA . ILE A 1 105 ? 1.312 7.298 5.012 1.00 95.75 105 ILE A CA 1
ATOM 828 C C . ILE A 1 105 ? -0.070 7.208 5.662 1.00 95.75 105 ILE A C 1
ATOM 830 O O . ILE A 1 105 ? -0.140 7.172 6.886 1.00 95.75 105 ILE A O 1
ATOM 834 N N . LEU A 1 106 ? -1.144 7.121 4.868 1.00 96.56 106 LEU A N 1
ATOM 835 C CA . LEU A 1 106 ? -2.520 6.999 5.364 1.00 96.56 106 LEU A CA 1
ATOM 836 C C . LEU A 1 106 ? -2.713 5.756 6.245 1.00 96.56 106 LEU A C 1
ATOM 838 O O . LEU A 1 106 ? -3.384 5.829 7.269 1.00 96.56 106 LEU A O 1
ATOM 842 N N . MET A 1 107 ? -2.121 4.619 5.871 1.00 97.06 107 MET A N 1
ATOM 843 C CA . MET A 1 107 ? -2.197 3.383 6.653 1.00 97.06 107 MET A CA 1
ATOM 844 C C . MET A 1 107 ? -1.495 3.518 8.006 1.00 97.06 107 MET A C 1
ATOM 846 O O . MET A 1 107 ? -2.029 3.065 9.017 1.00 97.06 107 MET A O 1
ATOM 850 N N . ILE A 1 108 ? -0.321 4.157 8.040 1.00 96.19 108 ILE A N 1
ATOM 851 C CA . ILE A 1 108 ? 0.421 4.390 9.287 1.00 96.19 108 ILE A CA 1
ATOM 852 C C . ILE A 1 108 ? -0.322 5.400 10.160 1.00 96.19 108 ILE A C 1
ATOM 854 O O . ILE A 1 108 ? -0.619 5.111 11.318 1.00 96.19 108 ILE A O 1
ATOM 858 N N . SER A 1 109 ? -0.632 6.580 9.618 1.00 95.56 109 SER A N 1
ATOM 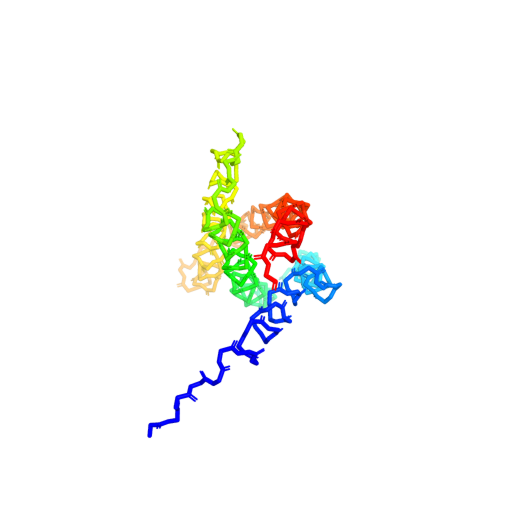859 C CA . SER A 1 109 ? -1.254 7.662 10.382 1.00 95.56 109 SER A CA 1
ATOM 860 C C . SER A 1 109 ? -2.669 7.306 10.827 1.00 95.56 109 SER A C 1
ATOM 862 O O . SER A 1 109 ? -3.030 7.575 11.968 1.00 95.56 109 SER A O 1
ATOM 864 N N . GLY A 1 110 ? -3.449 6.639 9.976 1.00 93.81 110 GLY A N 1
ATOM 865 C CA . GLY A 1 110 ? -4.788 6.175 10.309 1.00 93.81 110 GLY A CA 1
ATOM 866 C C . GLY A 1 110 ? -4.794 4.995 11.281 1.00 93.81 110 GLY A C 1
ATOM 867 O O . GLY A 1 110 ? -5.612 4.977 12.194 1.00 93.81 110 GLY A O 1
ATOM 868 N N . GLY A 1 111 ? -3.840 4.061 11.173 1.00 94.38 111 GLY A N 1
ATOM 869 C CA . GLY A 1 111 ? -3.641 3.022 12.189 1.00 94.38 111 GLY A CA 1
ATOM 870 C C . GLY A 1 111 ? -3.315 3.620 13.562 1.00 94.38 111 GLY A C 1
ATOM 871 O O . GLY A 1 111 ? -3.952 3.280 14.556 1.00 94.38 111 GLY A O 1
ATOM 872 N N . LEU A 1 112 ? -2.391 4.584 13.617 1.00 93.94 112 LEU A N 1
ATOM 873 C CA . LEU A 1 112 ? -2.088 5.315 14.852 1.00 93.94 112 LEU A CA 1
ATOM 874 C C . LEU A 1 112 ? -3.308 6.079 15.378 1.00 93.94 112 LEU A C 1
ATOM 876 O O . LEU A 1 112 ? -3.599 6.005 16.568 1.00 93.94 112 LEU A O 1
ATOM 880 N N . ALA A 1 113 ? -4.060 6.759 14.509 1.00 91.38 113 ALA A N 1
ATOM 881 C CA . ALA A 1 113 ? -5.276 7.462 14.905 1.00 91.38 113 ALA A CA 1
ATOM 882 C C . ALA A 1 113 ? -6.292 6.509 15.554 1.00 91.38 113 ALA A C 1
ATOM 884 O O . ALA A 1 113 ? -6.811 6.818 16.625 1.00 91.38 113 ALA A O 1
ATOM 885 N N . ILE A 1 114 ? -6.516 5.326 14.971 1.00 92.00 114 ILE A N 1
ATOM 886 C CA . ILE A 1 114 ? -7.412 4.300 15.525 1.00 92.00 114 ILE A CA 1
ATOM 887 C C . ILE A 1 114 ? -6.947 3.845 16.918 1.00 92.00 114 ILE A C 1
ATOM 889 O O . ILE A 1 114 ? -7.772 3.740 17.821 1.00 92.00 114 ILE A O 1
ATOM 893 N N . ILE A 1 115 ? -5.641 3.642 17.126 1.00 90.50 115 ILE A N 1
ATOM 894 C CA . ILE A 1 115 ? -5.082 3.244 18.433 1.00 90.50 115 ILE A CA 1
ATOM 895 C C . ILE A 1 115 ? -5.319 4.317 19.503 1.00 90.50 115 ILE A C 1
ATOM 897 O O . ILE A 1 115 ? -5.597 3.987 20.654 1.00 90.50 115 ILE A O 1
ATOM 901 N N . ILE A 1 116 ? -5.206 5.596 19.139 1.00 87.81 116 ILE A N 1
ATOM 902 C CA . ILE A 1 116 ? -5.288 6.719 20.086 1.00 87.81 116 ILE A CA 1
ATOM 903 C C . ILE A 1 116 ? -6.749 7.169 20.299 1.00 87.81 116 ILE A C 1
ATOM 905 O O . ILE A 1 116 ? -7.062 7.788 21.313 1.00 87.81 116 ILE A O 1
ATOM 909 N N . THR A 1 117 ? -7.670 6.819 19.392 1.00 85.44 117 THR A N 1
ATOM 910 C CA . THR A 1 117 ? -9.103 7.185 19.447 1.00 85.44 117 THR A CA 1
ATOM 911 C C . THR A 1 117 ? -9.746 6.899 20.820 1.00 85.44 117 THR A C 1
ATOM 913 O O . THR A 1 117 ? -10.363 7.818 21.367 1.00 85.44 117 THR A O 1
ATOM 916 N N . PRO A 1 118 ? -9.554 5.715 21.451 1.00 75.94 118 PRO A N 1
ATOM 917 C CA . PRO A 1 118 ? -10.083 5.440 22.790 1.00 75.94 118 PRO A CA 1
ATOM 918 C C . PRO A 1 118 ? -9.515 6.359 23.881 1.00 75.94 118 PRO A C 1
ATOM 920 O O . PRO A 1 118 ? -10.212 6.671 24.840 1.00 75.94 118 PRO A O 1
ATOM 923 N N . MET A 1 119 ? -8.265 6.817 23.739 1.00 79.00 119 MET A N 1
ATOM 924 C CA . MET A 1 119 ? -7.602 7.703 24.707 1.00 79.00 119 MET A CA 1
ATOM 925 C C . MET A 1 119 ? -8.114 9.145 24.625 1.00 79.00 119 MET A C 1
ATOM 927 O O . MET A 1 119 ? -8.043 9.880 25.605 1.00 79.00 119 MET A O 1
ATOM 931 N N . LEU A 1 120 ? -8.620 9.552 23.458 1.00 76.25 120 LEU A N 1
ATOM 932 C CA . LEU A 1 120 ? -9.103 10.910 23.189 1.00 76.25 120 LEU A CA 1
ATOM 933 C C . LEU A 1 120 ? -10.616 11.064 23.397 1.00 76.25 120 LEU A C 1
ATOM 935 O O . LEU A 1 120 ? -11.150 12.146 23.169 1.00 76.25 120 LEU A O 1
ATOM 939 N N . GLY A 1 121 ? -11.320 9.993 23.784 1.00 70.25 121 GLY A N 1
ATOM 940 C CA . GLY A 1 121 ? -12.783 9.997 23.890 1.00 70.25 121 GLY A CA 1
ATOM 941 C C . GLY A 1 121 ? -13.488 10.229 22.547 1.00 70.25 121 GLY A C 1
ATOM 942 O O . GLY A 1 121 ? -14.644 10.649 22.518 1.00 70.25 121 GLY A O 1
ATOM 943 N N . ILE A 1 122 ? -12.793 9.991 21.431 1.00 75.56 122 ILE A N 1
ATOM 944 C CA . ILE A 1 122 ? -13.340 10.147 20.082 1.00 75.56 122 ILE A CA 1
ATOM 945 C C . ILE A 1 122 ? -14.268 8.956 19.797 1.00 75.56 122 ILE A C 1
ATOM 947 O O . ILE A 1 122 ? -13.975 7.818 20.162 1.00 75.56 122 ILE A O 1
ATOM 951 N N . GLY A 1 123 ? -15.407 9.217 19.151 1.00 78.00 123 GLY A N 1
ATOM 952 C CA . GLY A 1 123 ? -16.404 8.188 18.855 1.00 78.00 123 GLY A CA 1
ATOM 953 C C . GLY A 1 123 ? -15.863 7.065 17.962 1.00 78.00 123 GLY A C 1
ATOM 954 O O . GLY A 1 123 ? -15.180 7.320 16.969 1.00 78.00 123 GLY A O 1
ATOM 955 N N . VAL A 1 124 ? -16.238 5.823 18.285 1.00 85.00 124 VAL A N 1
ATOM 956 C CA . VAL A 1 124 ? -15.892 4.591 17.542 1.00 85.00 124 VAL A CA 1
ATOM 957 C C . VAL A 1 124 ? -16.246 4.700 16.050 1.00 85.00 124 VAL A C 1
ATOM 959 O O . VAL A 1 124 ? -15.517 4.201 15.196 1.00 85.00 124 VAL A O 1
ATOM 962 N N . GLU A 1 125 ? -17.303 5.443 15.718 1.00 87.75 125 GLU A N 1
ATOM 963 C CA . GLU A 1 125 ? -17.733 5.699 14.337 1.00 87.75 125 GLU A CA 1
ATOM 964 C C . GLU A 1 125 ? -16.671 6.402 13.480 1.00 87.75 125 GLU A C 1
ATOM 966 O O . GLU A 1 125 ? -16.525 6.102 12.294 1.00 87.75 125 GLU A O 1
ATOM 971 N N . ILE A 1 126 ? -15.870 7.293 14.072 1.00 88.62 126 ILE A N 1
ATOM 972 C CA . ILE A 1 126 ? -14.788 7.975 13.350 1.00 88.62 126 ILE A CA 1
ATOM 973 C C . ILE A 1 126 ? -13.678 6.974 13.014 1.00 88.62 126 ILE A C 1
ATOM 975 O O . ILE A 1 126 ? -13.194 6.949 11.881 1.00 88.62 126 ILE A O 1
ATOM 979 N N . ALA A 1 127 ? -13.317 6.098 13.958 1.00 90.44 127 ALA A N 1
ATOM 980 C CA . ALA A 1 127 ? -12.336 5.039 13.720 1.00 90.44 127 ALA A CA 1
ATOM 981 C C . ALA A 1 127 ? -12.807 4.052 12.639 1.00 90.44 127 ALA A C 1
ATOM 983 O O . ALA A 1 127 ? -12.013 3.665 11.779 1.00 90.44 127 ALA A O 1
ATOM 984 N N . ARG A 1 128 ? -14.103 3.709 12.617 1.00 92.69 128 ARG A N 1
ATOM 985 C CA . ARG A 1 128 ? -14.708 2.893 11.550 1.00 92.69 128 ARG A CA 1
ATOM 986 C C . ARG A 1 128 ? -14.633 3.581 10.189 1.00 92.69 128 ARG A C 1
ATOM 988 O O . ARG A 1 128 ? -14.234 2.950 9.212 1.00 92.69 128 ARG A O 1
ATOM 995 N N . GLY A 1 129 ? -14.940 4.877 10.125 1.00 93.31 129 GLY A N 1
ATOM 996 C CA . GLY A 1 129 ? -14.812 5.667 8.897 1.00 93.31 129 GLY A CA 1
ATOM 997 C C . GLY A 1 129 ? -13.379 5.686 8.353 1.00 93.31 129 GLY A C 1
ATOM 998 O O . GLY A 1 129 ? -13.161 5.439 7.164 1.00 93.31 129 GLY A O 1
ATOM 999 N N . ILE A 1 130 ? -12.392 5.896 9.232 1.00 93.44 130 ILE A N 1
ATOM 1000 C CA . ILE A 1 130 ? -10.963 5.827 8.883 1.00 93.44 130 ILE A CA 1
ATOM 1001 C C . ILE A 1 130 ? -10.604 4.430 8.362 1.00 93.44 130 ILE A C 1
ATOM 1003 O O . ILE A 1 130 ? -9.950 4.306 7.325 1.00 93.44 130 ILE A O 1
ATOM 1007 N N . ALA A 1 131 ? -11.059 3.375 9.041 1.00 94.94 131 ALA A N 1
ATOM 1008 C CA . ALA A 1 131 ? -10.790 2.000 8.641 1.00 94.94 131 ALA A CA 1
ATOM 1009 C C . ALA A 1 131 ? -11.343 1.667 7.248 1.00 94.94 131 ALA A C 1
ATOM 1011 O O . ALA A 1 131 ? -10.616 1.105 6.426 1.00 94.94 131 ALA A O 1
ATOM 1012 N N . ILE A 1 132 ? -12.584 2.064 6.946 1.00 96.44 132 ILE A N 1
ATOM 1013 C CA . ILE A 1 132 ? -13.189 1.880 5.617 1.00 96.44 132 ILE A CA 1
ATOM 1014 C C . ILE A 1 132 ? -12.351 2.589 4.547 1.00 96.44 132 ILE A C 1
ATOM 1016 O O . ILE A 1 132 ? -12.012 1.986 3.525 1.00 96.44 132 ILE A O 1
ATOM 1020 N N . ALA A 1 133 ? -11.978 3.851 4.788 1.00 95.88 133 ALA A N 1
ATOM 1021 C CA . ALA A 1 133 ? -11.178 4.628 3.845 1.00 95.88 133 ALA A CA 1
ATOM 1022 C C . ALA A 1 133 ? -9.824 3.959 3.555 1.00 95.88 133 ALA A C 1
ATOM 1024 O O . ALA A 1 133 ? -9.401 3.892 2.395 1.00 95.88 133 ALA A O 1
ATOM 1025 N N . ILE A 1 134 ? -9.168 3.412 4.583 1.00 97.00 134 ILE A N 1
ATOM 1026 C CA . ILE A 1 134 ? -7.904 2.682 4.440 1.00 97.00 134 ILE A CA 1
ATOM 1027 C C . ILE A 1 134 ? -8.094 1.389 3.647 1.00 97.00 134 ILE A C 1
ATOM 1029 O O . ILE A 1 134 ? -7.340 1.157 2.703 1.00 97.00 134 ILE A O 1
ATOM 1033 N N . ILE A 1 135 ? -9.090 0.565 3.991 1.00 97.31 135 ILE A N 1
ATOM 1034 C CA . ILE A 1 135 ? -9.351 -0.722 3.324 1.00 97.31 135 ILE A CA 1
ATOM 1035 C C . ILE A 1 135 ? -9.571 -0.510 1.823 1.00 97.31 135 ILE A C 1
ATOM 1037 O O . ILE A 1 135 ? -8.930 -1.172 1.003 1.00 97.31 135 ILE A O 1
ATOM 1041 N N . LEU A 1 136 ? -10.430 0.447 1.458 1.00 97.00 136 LEU A N 1
ATOM 1042 C CA . LEU A 1 136 ? -10.732 0.751 0.059 1.00 97.00 136 LEU A CA 1
ATOM 1043 C C . LEU A 1 136 ? -9.507 1.300 -0.680 1.00 97.00 136 LEU A C 1
ATOM 1045 O O . LEU A 1 136 ? -9.179 0.834 -1.774 1.00 97.00 136 LEU A O 1
ATOM 1049 N N . SER A 1 137 ? -8.793 2.248 -0.070 1.00 96.25 137 SER A N 1
ATOM 1050 C CA . SER A 1 137 ? -7.611 2.852 -0.692 1.00 96.25 137 SER A CA 1
ATOM 1051 C C . SER A 1 137 ? -6.482 1.837 -0.884 1.00 96.25 137 SER A C 1
ATOM 1053 O O . SER A 1 137 ? -5.849 1.804 -1.943 1.00 96.25 137 SER A O 1
ATOM 1055 N N . PHE A 1 138 ? -6.259 0.972 0.110 1.00 95.25 138 PHE A N 1
ATOM 1056 C CA . PHE A 1 138 ? -5.295 -0.118 0.031 1.00 95.25 138 PHE A CA 1
ATOM 1057 C C . PHE A 1 138 ? -5.662 -1.103 -1.079 1.00 95.25 138 PHE A C 1
ATOM 1059 O O . PHE A 1 138 ? -4.801 -1.422 -1.895 1.00 95.25 138 PHE A O 1
ATOM 1066 N N . ALA A 1 139 ? -6.926 -1.535 -1.166 1.00 94.06 139 ALA A N 1
ATOM 1067 C CA . ALA A 1 139 ? -7.375 -2.467 -2.200 1.00 94.06 139 ALA A CA 1
ATOM 1068 C C . ALA A 1 139 ? -7.111 -1.930 -3.618 1.00 94.06 139 ALA A C 1
ATOM 1070 O O . ALA A 1 139 ? -6.525 -2.628 -4.451 1.00 94.06 139 ALA A O 1
ATOM 1071 N N . ILE A 1 140 ? -7.480 -0.670 -3.875 1.00 93.88 140 ILE A N 1
ATOM 1072 C CA . ILE A 1 140 ? -7.299 -0.020 -5.181 1.00 93.88 140 ILE A CA 1
ATOM 1073 C C . ILE A 1 140 ? -5.811 0.079 -5.535 1.00 93.88 140 ILE A C 1
ATOM 1075 O O . ILE A 1 140 ? -5.388 -0.336 -6.619 1.00 93.88 140 ILE A O 1
ATOM 1079 N N . VAL A 1 141 ? -4.996 0.604 -4.618 1.00 92.94 141 VAL A N 1
ATOM 1080 C CA . VAL A 1 141 ? -3.569 0.829 -4.878 1.00 92.94 141 VAL A CA 1
ATOM 1081 C C . VAL A 1 141 ? -2.786 -0.480 -4.953 1.00 92.94 141 VAL A C 1
ATOM 1083 O O . VAL A 1 141 ? -1.893 -0.595 -5.794 1.00 92.94 141 VAL A O 1
ATOM 1086 N N . ALA A 1 142 ? -3.129 -1.490 -4.152 1.00 88.50 142 ALA A N 1
ATOM 1087 C CA . ALA A 1 142 ? -2.514 -2.812 -4.236 1.00 88.50 142 ALA A CA 1
ATOM 1088 C C . ALA A 1 142 ? -2.786 -3.470 -5.599 1.00 88.50 142 ALA A C 1
ATOM 1090 O O . ALA A 1 142 ? -1.862 -4.017 -6.210 1.00 88.50 142 ALA A O 1
ATOM 1091 N N . LEU A 1 143 ? -4.016 -3.352 -6.117 1.00 88.94 143 LEU A N 1
ATOM 1092 C CA . LEU A 1 143 ? -4.402 -3.893 -7.420 1.00 88.94 143 LEU A CA 1
ATOM 1093 C C . LEU A 1 143 ? -3.664 -3.189 -8.571 1.00 88.94 143 LEU A C 1
ATOM 1095 O O . LEU A 1 143 ? -2.975 -3.838 -9.364 1.00 88.94 143 LEU A O 1
ATOM 1099 N N . ILE A 1 144 ? -3.750 -1.854 -8.634 1.00 88.88 144 ILE A N 1
ATOM 1100 C CA . ILE A 1 144 ? -3.080 -1.046 -9.670 1.00 88.88 144 ILE A CA 1
ATOM 1101 C C . ILE A 1 144 ? -1.560 -1.234 -9.593 1.00 88.88 144 ILE A C 1
ATOM 1103 O O . ILE A 1 144 ? -0.889 -1.435 -10.614 1.00 88.88 144 ILE A O 1
ATOM 1107 N N . GLY A 1 145 ? -1.015 -1.209 -8.376 1.00 86.12 145 GLY A N 1
ATOM 1108 C CA . GLY A 1 145 ? 0.398 -1.421 -8.101 1.00 86.12 145 GLY A CA 1
ATOM 1109 C C . GLY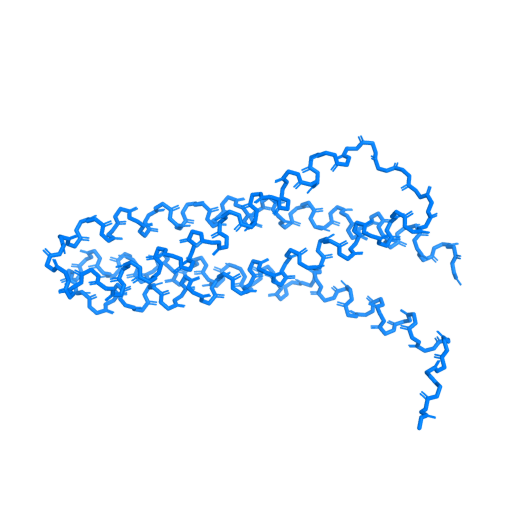 A 1 145 ? 0.874 -2.794 -8.570 1.00 86.12 145 GLY A C 1
ATOM 1110 O O . GLY A 1 145 ? 1.938 -2.882 -9.183 1.00 86.12 145 GLY A O 1
ATOM 1111 N N . HIS A 1 146 ? 0.085 -3.854 -8.362 1.00 86.19 146 HIS A N 1
ATOM 1112 C CA . HIS A 1 146 ? 0.420 -5.200 -8.824 1.00 86.19 146 HIS A CA 1
ATOM 1113 C C . HIS A 1 146 ? 0.512 -5.290 -10.350 1.00 86.19 146 HIS A C 1
ATOM 1115 O O . HIS A 1 146 ? 1.572 -5.652 -10.870 1.00 86.19 146 HIS A O 1
ATOM 1121 N N . PHE A 1 147 ? -0.550 -4.922 -11.074 1.00 85.69 147 PHE A N 1
ATOM 1122 C CA . PHE A 1 147 ? -0.558 -5.008 -12.541 1.00 85.69 147 PHE A CA 1
ATOM 1123 C C . PHE A 1 147 ? 0.581 -4.209 -13.159 1.00 85.69 147 PHE A C 1
ATOM 1125 O O . PHE A 1 147 ? 1.283 -4.669 -14.066 1.00 85.69 147 PHE A O 1
ATOM 1132 N N . THR A 1 148 ? 0.805 -3.015 -12.623 1.00 85.94 148 THR A N 1
ATOM 1133 C CA . THR A 1 148 ? 1.820 -2.125 -13.158 1.00 85.94 148 THR A CA 1
ATOM 1134 C C . THR A 1 148 ? 3.231 -2.632 -12.856 1.00 85.94 148 THR A C 1
ATOM 1136 O O . THR A 1 148 ? 4.101 -2.591 -13.727 1.00 85.94 148 THR A O 1
ATOM 1139 N N . ARG A 1 149 ? 3.449 -3.206 -11.667 1.00 85.19 149 ARG A N 1
ATOM 1140 C CA . ARG A 1 149 ? 4.706 -3.867 -11.300 1.00 85.19 149 ARG A CA 1
ATOM 1141 C C . ARG A 1 149 ? 5.009 -5.061 -12.206 1.00 85.19 149 ARG A C 1
ATOM 1143 O O . ARG A 1 149 ? 6.135 -5.182 -12.680 1.00 85.19 149 ARG A O 1
ATOM 1150 N N . VAL A 1 150 ? 4.018 -5.912 -12.485 1.00 84.25 150 VAL A N 1
ATOM 1151 C CA . VAL A 1 150 ? 4.169 -7.056 -13.404 1.00 84.25 150 VAL A CA 1
ATOM 1152 C C . VAL A 1 150 ? 4.543 -6.577 -14.806 1.00 84.25 150 VAL A C 1
ATOM 1154 O O . VAL A 1 150 ? 5.441 -7.144 -15.431 1.00 84.25 150 VAL A O 1
ATOM 1157 N N . LYS A 1 151 ? 3.908 -5.504 -15.292 1.00 86.56 151 LYS A N 1
ATOM 1158 C CA . LYS A 1 151 ? 4.241 -4.903 -16.588 1.00 86.56 151 LYS A CA 1
ATOM 1159 C C . LYS A 1 151 ? 5.683 -4.391 -16.627 1.00 86.56 151 LYS A C 1
ATOM 1161 O O . LYS A 1 151 ? 6.406 -4.715 -17.567 1.00 86.56 151 LYS A O 1
ATOM 1166 N N . LEU A 1 152 ? 6.115 -3.644 -15.608 1.00 85.81 152 LEU A N 1
ATOM 1167 C CA . LEU A 1 152 ? 7.493 -3.151 -15.514 1.00 85.81 152 LEU A CA 1
ATOM 1168 C C . LEU A 1 152 ? 8.504 -4.294 -15.428 1.00 85.81 152 LEU A C 1
ATOM 1170 O O . LEU A 1 152 ? 9.495 -4.267 -16.144 1.00 85.81 152 LEU A O 1
ATOM 1174 N N . TYR A 1 153 ? 8.234 -5.329 -14.634 1.00 84.38 153 TYR A N 1
ATOM 1175 C CA . TYR A 1 153 ? 9.109 -6.497 -14.541 1.00 84.38 153 TYR A CA 1
ATOM 1176 C C . TYR A 1 153 ? 9.303 -7.200 -15.891 1.00 84.38 153 TYR A C 1
ATOM 1178 O O . TYR A 1 153 ? 10.430 -7.532 -16.253 1.00 84.38 153 TYR A O 1
ATOM 1186 N N . ARG A 1 154 ? 8.230 -7.380 -16.676 1.00 83.81 154 ARG A N 1
ATOM 1187 C CA . ARG A 1 154 ? 8.325 -7.975 -18.023 1.00 83.81 154 ARG A CA 1
ATOM 1188 C C . ARG A 1 154 ? 9.216 -7.145 -18.950 1.00 83.81 154 ARG A C 1
ATOM 1190 O O . ARG A 1 154 ? 10.034 -7.709 -19.673 1.00 83.81 154 ARG A O 1
ATOM 1197 N N . ILE A 1 155 ? 9.086 -5.817 -18.906 1.00 83.94 155 ILE A N 1
ATOM 1198 C CA . ILE A 1 155 ? 9.943 -4.905 -19.680 1.00 83.94 155 ILE A CA 1
ATOM 1199 C C . ILE A 1 155 ? 11.392 -4.998 -19.187 1.00 83.94 155 ILE A C 1
ATOM 1201 O O . ILE A 1 155 ? 12.302 -5.136 -19.999 1.00 83.94 155 ILE A O 1
ATOM 1205 N N . PHE A 1 156 ? 11.598 -4.971 -17.870 1.00 83.56 156 PHE A N 1
ATOM 1206 C CA . PHE A 1 156 ? 12.908 -5.064 -17.235 1.00 83.56 156 PHE A CA 1
ATOM 1207 C C . PHE A 1 156 ? 13.644 -6.343 -17.650 1.00 83.56 156 PHE A C 1
ATOM 1209 O O . PHE A 1 156 ? 14.744 -6.250 -18.185 1.00 83.56 156 PHE A O 1
ATOM 1216 N N . ILE A 1 157 ? 13.022 -7.521 -17.524 1.00 80.62 157 ILE A N 1
ATOM 1217 C CA . ILE A 1 157 ? 13.628 -8.787 -17.969 1.00 80.62 157 ILE A CA 1
ATOM 1218 C C . ILE A 1 157 ? 13.905 -8.766 -19.475 1.00 80.62 157 ILE A C 1
ATOM 1220 O O . ILE A 1 157 ? 15.010 -9.092 -19.894 1.00 80.62 157 ILE A O 1
ATOM 1224 N N . SER A 1 158 ? 12.953 -8.318 -20.301 1.00 80.00 158 SER A N 1
ATOM 1225 C CA . SER A 1 158 ? 13.137 -8.282 -21.759 1.00 80.00 158 SER A CA 1
ATOM 1226 C C . SER A 1 158 ? 14.295 -7.387 -22.218 1.00 80.00 158 SER A C 1
ATOM 1228 O O . SER A 1 158 ? 14.795 -7.590 -23.327 1.00 80.00 158 SER A O 1
ATOM 1230 N N . ARG A 1 159 ? 14.661 -6.361 -21.443 1.00 77.50 159 ARG A N 1
ATOM 1231 C CA . ARG A 1 159 ? 15.657 -5.353 -21.837 1.00 77.50 159 ARG A CA 1
ATOM 1232 C C . ARG A 1 159 ? 17.000 -5.561 -21.154 1.00 77.50 159 ARG A C 1
ATOM 1234 O O . ARG A 1 159 ? 18.025 -5.490 -21.817 1.00 77.50 159 ARG A O 1
ATOM 1241 N N . VAL A 1 160 ? 16.991 -5.872 -19.864 1.00 68.00 160 VAL A N 1
ATOM 1242 C CA . VAL A 1 160 ? 18.213 -6.066 -19.079 1.00 68.00 160 VAL A CA 1
ATOM 1243 C C . VAL A 1 160 ? 18.822 -7.445 -19.331 1.00 68.00 160 VAL A C 1
ATOM 1245 O O . VAL A 1 160 ? 20.038 -7.552 -19.385 1.00 68.00 160 VAL A O 1
ATOM 1248 N N . HIS A 1 161 ? 18.014 -8.483 -19.580 1.00 62.25 161 HIS A N 1
ATOM 1249 C CA . HIS A 1 161 ? 18.526 -9.833 -19.861 1.00 62.25 161 HIS A CA 1
ATOM 1250 C C . HIS A 1 161 ? 19.010 -10.034 -21.309 1.00 62.25 161 HIS A C 1
ATOM 1252 O O . HIS A 1 161 ? 19.635 -11.041 -21.602 1.00 62.25 161 HIS A O 1
ATOM 1258 N N . ARG A 1 162 ? 18.697 -9.115 -22.238 1.00 54.44 162 ARG A N 1
ATOM 1259 C CA . ARG A 1 162 ? 19.191 -9.165 -23.631 1.00 54.44 162 ARG A CA 1
ATOM 1260 C C . ARG A 1 162 ? 20.504 -8.406 -23.846 1.00 54.44 162 ARG A C 1
ATOM 1262 O O . ARG A 1 162 ? 21.142 -8.620 -24.868 1.00 54.44 162 ARG A O 1
ATOM 1269 N N . ASN A 1 163 ? 20.865 -7.514 -22.923 1.00 50.03 163 ASN A N 1
ATOM 1270 C CA . ASN A 1 163 ? 22.015 -6.612 -23.046 1.00 50.03 163 ASN A CA 1
ATOM 1271 C C . ASN A 1 163 ? 23.181 -6.973 -22.102 1.00 50.03 163 ASN A C 1
ATOM 1273 O O . ASN A 1 163 ? 24.147 -6.216 -22.038 1.00 50.03 163 ASN A O 1
ATOM 1277 N N . GLY A 1 164 ? 23.087 -8.076 -21.355 1.00 44.88 164 GLY A N 1
ATOM 1278 C CA . GLY A 1 164 ? 24.143 -8.609 -20.488 1.00 44.88 164 GLY A CA 1
ATOM 1279 C C . GLY A 1 164 ? 24.296 -10.101 -20.701 1.00 44.88 164 GLY A C 1
ATOM 1280 O O . GLY A 1 164 ? 25.417 -10.592 -20.458 1.00 44.88 164 GLY A O 1
#

Radius of gyration: 19.21 Å; Cα contacts (8 Å, |Δi|>4): 137; chains: 1; bounding box: 58×26×48 Å

Foldseek 3Di:
DDDDPVVVVVVVLLVVLVVLLDPVLVVLLVCLLVLLVVLLVVCVVVVDLVSLLVSLVSLLVLLVSLVVLLVSLVVLVVLCVVLVDDDPPVVVSVVLSVLSVVLSCLSNVLSVCSVCCVVVVHDPVVNSVSSVVSSVSSVVSSVVSNVSSVVSSVSSCVRNVVPD

Secondary structure (DSSP, 8-state):
-----HHHHHHHHHHHHHGGGSHHHHHHHHHHHHHHHHHHHHHHHHT-THHHHHHHHHHHHHHHHHHHHHHHHHHHHHHHHHTT---TTHHHHHHHHHHHHHHHHHHHHHHHHHHHGGGGT--HHHHHHHHHHHHHHHHHHHHHHHHHHHHHHHHHHHHHTT--